Protein AF-A0A1V4AHM9-F1 (afdb_monomer_lite)

pLDDT: mean 85.84, std 16.89, range [32.62, 97.31]

Radius of gyration: 17.26 Å; chains: 1; bounding box: 43×35×45 Å

Foldseek 3Di:
DDDDPDDDPCPVVLLQQAQDPVCCPVPQCPVDSAHPWPSHDADPVRHGHPDYRDDDWDQEAPDDDDPDDDDPDRHDPDHDDTDD

Secondary structure (DSSP, 8-state):
----TT-----TTHHHH-B-GGGTTSSSSTTSSS--TTSS---TTS--SSSBSS----SSBS-PPPSS--SS----S--SSB--

Structure (mmCIF, N/CA/C/O backbone):
data_AF-A0A1V4AHM9-F1
#
_entry.id   AF-A0A1V4AHM9-F1
#
loop_
_atom_site.group_PDB
_atom_site.id
_atom_site.type_symbol
_atom_site.label_atom_id
_atom_site.label_alt_id
_atom_site.label_comp_id
_atom_site.label_asym_id
_atom_site.label_entity_id
_atom_site.label_seq_id
_atom_site.pdbx_PDB_ins_code
_atom_site.Cartn_x
_atom_site.Cartn_y
_atom_site.Cartn_z
_atom_site.occupancy
_atom_site.B_iso_or_equiv
_atom_site.auth_seq_id
_atom_site.auth_comp_id
_atom_site.auth_asym_id
_atom_site.auth_atom_id
_atom_site.pdbx_PDB_model_num
ATOM 1 N N . LYS A 1 1 ? -28.493 18.320 9.237 1.00 42.22 1 LYS A N 1
ATOM 2 C CA . LYS A 1 1 ? -27.347 17.904 10.082 1.00 42.22 1 LYS A CA 1
ATOM 3 C C . LYS A 1 1 ? -26.247 18.931 9.873 1.00 42.22 1 LYS A C 1
ATOM 5 O O . LYS A 1 1 ? -25.873 19.149 8.731 1.00 42.22 1 LYS A O 1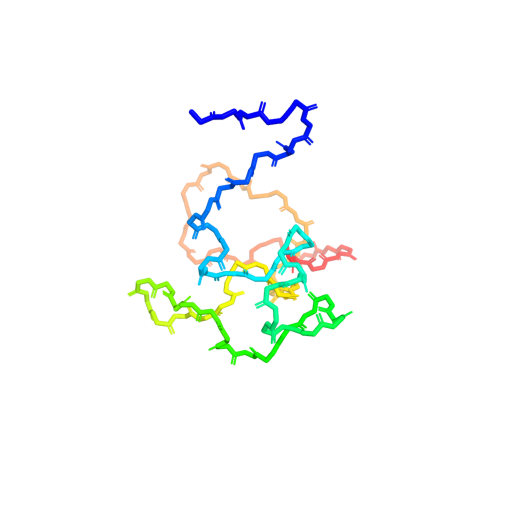
ATOM 10 N N . ASN A 1 2 ? -25.849 19.622 10.938 1.00 32.62 2 ASN A N 1
ATOM 11 C CA . ASN A 1 2 ? -24.897 20.732 10.900 1.00 32.62 2 ASN A CA 1
ATOM 12 C C . ASN A 1 2 ? -23.520 20.225 10.463 1.00 32.62 2 ASN A C 1
ATOM 14 O O . ASN A 1 2 ? -22.885 19.479 11.203 1.00 32.62 2 ASN A O 1
ATOM 18 N N . LEU A 1 3 ? -23.089 20.608 9.263 1.00 38.66 3 LEU A N 1
ATOM 19 C CA . LEU A 1 3 ? -21.721 20.404 8.804 1.00 38.66 3 LEU A CA 1
ATOM 20 C C . LEU A 1 3 ? -20.866 21.507 9.434 1.00 38.66 3 LEU A C 1
ATOM 22 O O . LEU A 1 3 ? -21.110 22.691 9.205 1.00 38.66 3 LEU A O 1
ATOM 26 N N . GLN A 1 4 ? -19.919 21.117 10.285 1.00 41.25 4 GLN A N 1
ATOM 27 C CA . GLN A 1 4 ? -18.913 22.029 10.823 1.00 41.25 4 GLN A CA 1
ATOM 28 C C . GLN A 1 4 ? -17.970 22.448 9.679 1.00 41.25 4 GLN A C 1
ATOM 30 O O . GLN A 1 4 ? -17.530 21.585 8.913 1.00 41.25 4 GLN A O 1
ATOM 35 N N . PRO A 1 5 ? -17.650 23.744 9.533 1.00 44.50 5 PRO A N 1
ATOM 36 C CA . PRO A 1 5 ? -16.879 24.252 8.409 1.00 44.50 5 PRO A CA 1
ATOM 37 C C . PRO A 1 5 ? -15.384 24.046 8.679 1.00 44.50 5 PRO A C 1
ATOM 39 O O . PRO A 1 5 ? -14.724 24.978 9.118 1.00 44.50 5 PRO A O 1
ATOM 42 N N . ASN A 1 6 ? -14.886 22.810 8.519 1.00 40.06 6 ASN A N 1
ATOM 43 C CA . ASN A 1 6 ? -13.460 22.500 8.278 1.00 40.06 6 ASN A CA 1
ATOM 44 C C . ASN A 1 6 ? -13.113 21.000 8.144 1.00 40.06 6 ASN A C 1
ATOM 46 O O . ASN A 1 6 ? -11.931 20.661 8.141 1.00 40.06 6 ASN A O 1
ATOM 50 N N . SER A 1 7 ? -14.070 20.074 8.010 1.00 43.97 7 SER A N 1
ATOM 51 C CA . SER A 1 7 ? -13.695 18.680 7.734 1.00 43.97 7 SER A CA 1
ATOM 52 C C . SER A 1 7 ? -13.371 18.514 6.249 1.00 43.97 7 SER A C 1
ATOM 54 O O . SER A 1 7 ? -14.272 18.534 5.407 1.00 43.97 7 SER A O 1
ATOM 56 N N . TYR A 1 8 ? -12.086 18.341 5.940 1.00 49.03 8 TYR A N 1
ATOM 57 C CA . TYR A 1 8 ? -11.614 17.675 4.723 1.00 49.03 8 TYR A CA 1
ATOM 58 C C . TYR A 1 8 ? -12.548 16.491 4.418 1.00 49.03 8 TYR A C 1
ATOM 60 O O . TYR A 1 8 ? -12.885 15.763 5.348 1.00 49.03 8 TYR A O 1
ATOM 68 N N . TYR A 1 9 ? -13.036 16.368 3.179 1.00 46.28 9 TYR A N 1
ATOM 69 C CA . TYR A 1 9 ? -14.084 15.427 2.753 1.00 46.28 9 TYR A CA 1
ATOM 70 C C . TYR A 1 9 ? -13.994 14.060 3.454 1.00 46.28 9 TYR A C 1
ATOM 72 O O . TYR A 1 9 ? -13.243 13.185 3.035 1.00 46.28 9 TYR A O 1
ATOM 80 N N . HIS A 1 1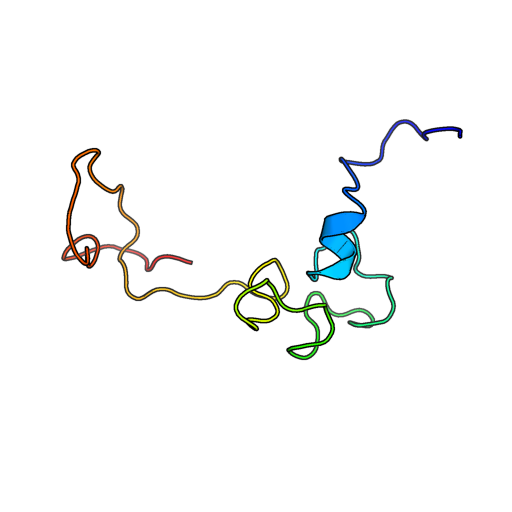0 ? -14.766 13.882 4.527 1.00 55.03 10 HIS A N 1
ATOM 81 C CA . HIS A 1 10 ? -14.861 12.613 5.235 1.00 55.03 10 HIS A CA 1
ATOM 82 C C . HIS A 1 10 ? -15.805 11.736 4.420 1.00 55.03 10 HIS A C 1
ATOM 84 O O . HIS A 1 10 ? -17.028 11.840 4.534 1.00 55.03 10 HIS A O 1
ATOM 90 N N . VAL A 1 11 ? -15.245 10.948 3.508 1.00 62.12 11 VAL A N 1
ATOM 91 C CA . VAL A 1 11 ? -16.023 9.972 2.750 1.00 62.12 11 VAL A CA 1
ATOM 92 C C . VAL A 1 11 ? -16.184 8.769 3.666 1.00 62.12 11 VAL A C 1
ATOM 94 O O . VAL A 1 11 ? -15.279 7.951 3.760 1.00 62.12 11 VAL A O 1
ATOM 97 N N . SER A 1 12 ? -17.314 8.702 4.375 1.00 69.12 12 SER A N 1
ATOM 98 C CA . SER A 1 12 ? -17.629 7.659 5.367 1.00 69.12 12 SER A CA 1
ATOM 99 C C . SER A 1 12 ? -17.337 6.242 4.880 1.00 69.12 12 SER A C 1
ATOM 101 O O . SER A 1 12 ? -16.905 5.395 5.651 1.00 69.12 12 SER A O 1
ATOM 103 N N . ASP A 1 13 ? -17.540 6.009 3.589 1.00 77.94 13 ASP A N 1
ATOM 104 C CA . ASP A 1 13 ? -17.395 4.698 2.968 1.00 77.94 13 ASP A CA 1
ATOM 105 C C . ASP A 1 13 ? -15.917 4.261 2.910 1.00 77.94 13 ASP A C 1
ATOM 107 O O . ASP A 1 13 ? -15.616 3.070 2.938 1.00 77.94 13 ASP A O 1
ATOM 111 N N . MET A 1 14 ? -14.975 5.214 2.887 1.00 82.81 14 MET A N 1
ATOM 112 C CA . MET A 1 14 ? -13.536 4.929 2.876 1.00 82.81 14 MET A CA 1
ATOM 113 C C . MET A 1 14 ? -13.024 4.459 4.244 1.00 82.81 14 MET A C 1
ATOM 115 O O . MET A 1 14 ? -12.067 3.689 4.302 1.00 82.81 14 MET A O 1
ATOM 119 N N . ASP A 1 15 ? -13.674 4.858 5.340 1.00 88.31 15 ASP A N 1
ATOM 120 C CA . ASP A 1 15 ? -13.279 4.451 6.697 1.00 88.31 15 ASP A CA 1
ATOM 121 C C . ASP A 1 15 ? -13.662 3.003 7.026 1.00 88.31 15 ASP A C 1
ATOM 123 O O . ASP A 1 15 ? -13.161 2.408 7.984 1.00 88.31 15 ASP A O 1
ATOM 127 N N . GLU A 1 16 ? -14.542 2.401 6.226 1.00 89.94 16 GLU A N 1
ATOM 128 C CA . GLU A 1 16 ? -14.903 0.991 6.365 1.00 89.94 16 GLU A CA 1
ATOM 129 C C . GLU A 1 16 ? -13.874 0.055 5.717 1.00 89.94 16 GLU A C 1
ATOM 131 O O . GLU A 1 16 ? -13.729 -1.092 6.155 1.00 89.94 16 GLU A O 1
ATOM 136 N N . ILE A 1 17 ? -13.135 0.545 4.715 1.00 91.38 17 ILE A N 1
ATOM 137 C CA . ILE A 1 17 ? -12.266 -0.266 3.849 1.00 91.38 17 ILE A CA 1
ATOM 138 C C . ILE A 1 17 ? -10.764 -0.006 4.041 1.00 91.38 17 ILE A C 1
ATOM 140 O O . ILE A 1 17 ? -9.958 -0.702 3.427 1.00 91.38 17 ILE A O 1
ATOM 144 N N . ALA A 1 18 ? -10.374 0.982 4.855 1.00 92.94 18 ALA A N 1
ATOM 145 C CA . ALA A 1 18 ? -8.993 1.456 4.897 1.00 92.94 18 ALA A CA 1
ATOM 146 C C . ALA A 1 18 ? -8.597 2.210 6.173 1.00 92.94 18 ALA A C 1
ATOM 148 O O . ALA A 1 18 ? -9.405 2.888 6.810 1.00 92.94 18 ALA A O 1
ATOM 149 N N . ARG A 1 19 ? -7.290 2.196 6.461 1.00 92.81 19 ARG A N 1
ATOM 150 C CA . ARG A 1 19 ? -6.648 3.029 7.488 1.00 92.81 19 ARG A CA 1
ATOM 151 C C . ARG A 1 19 ? -6.069 4.304 6.866 1.00 92.81 19 ARG A C 1
ATOM 153 O O . ARG A 1 19 ? -5.138 4.223 6.069 1.00 92.81 19 ARG A O 1
ATOM 160 N N . TYR A 1 20 ? -6.545 5.470 7.289 1.00 90.81 20 TYR A N 1
ATOM 161 C CA . TYR A 1 20 ? -6.048 6.787 6.872 1.00 90.81 20 TYR A CA 1
ATOM 162 C C . TYR A 1 20 ? -5.755 7.680 8.067 1.00 90.81 20 TYR A C 1
ATOM 164 O O . TYR A 1 20 ? -6.359 7.525 9.118 1.00 90.81 20 TYR A O 1
ATOM 172 N N . GLU A 1 21 ? -4.898 8.687 7.914 1.00 87.44 21 GLU A N 1
ATOM 173 C CA . GLU A 1 21 ? -4.631 9.647 8.997 1.00 87.44 21 GLU A CA 1
ATOM 174 C C . GLU A 1 21 ? -5.920 10.232 9.605 1.00 87.44 21 GLU A C 1
ATOM 176 O O . GLU A 1 21 ? -6.023 10.342 10.819 1.00 87.44 21 GLU A O 1
ATOM 181 N N . SER A 1 22 ? -6.951 10.481 8.790 1.00 86.56 22 SER A N 1
ATOM 182 C CA . SER A 1 22 ? -8.249 10.999 9.239 1.00 86.56 22 SER A CA 1
ATOM 183 C C . SER A 1 22 ? -9.038 10.085 10.183 1.00 86.56 22 SER A C 1
ATOM 185 O O . SER A 1 22 ? -9.937 10.578 10.861 1.00 86.56 22 SER A O 1
ATOM 187 N N . ASN A 1 23 ? -8.747 8.781 10.217 1.00 87.00 23 ASN A N 1
ATOM 188 C CA . ASN A 1 23 ? -9.495 7.789 10.995 1.00 87.00 23 ASN A CA 1
ATOM 189 C C . ASN A 1 23 ? -8.643 7.054 12.038 1.00 87.00 23 ASN A C 1
ATOM 191 O O . ASN A 1 23 ? -8.977 5.951 12.467 1.00 87.00 23 ASN A O 1
ATOM 195 N N . ASP A 1 24 ? -7.552 7.675 12.492 1.00 85.75 24 ASP A N 1
ATOM 196 C CA . ASP A 1 24 ? -6.647 7.096 13.489 1.00 85.75 24 ASP A CA 1
ATOM 197 C C . ASP A 1 24 ? -7.246 6.859 14.872 1.00 85.75 24 ASP A C 1
ATOM 199 O O . ASP A 1 24 ? -6.716 6.064 15.646 1.00 85.75 24 ASP A O 1
ATOM 203 N N . LEU A 1 25 ? -8.401 7.457 15.143 1.00 86.56 25 LEU A N 1
ATOM 204 C CA . LEU A 1 25 ? -9.135 7.296 16.392 1.00 86.56 25 LEU A CA 1
ATOM 205 C C . LEU A 1 25 ? -10.262 6.248 16.328 1.00 86.56 25 LEU A C 1
ATOM 207 O O . LEU A 1 25 ? -11.031 6.143 17.282 1.00 86.56 25 LEU A O 1
ATOM 211 N N . ASP A 1 26 ? -10.377 5.454 15.255 1.00 89.06 26 ASP A N 1
ATOM 212 C CA . ASP A 1 26 ? -11.433 4.430 15.115 1.00 89.06 26 ASP A CA 1
ATOM 213 C C . ASP A 1 26 ? -11.264 3.206 16.045 1.00 89.06 26 ASP A C 1
ATOM 215 O O . ASP A 1 26 ? -12.145 2.348 16.137 1.00 89.06 26 ASP A O 1
ATOM 219 N N . GLY A 1 27 ? -10.131 3.128 16.750 1.00 89.06 27 GLY A N 1
ATOM 220 C CA . GLY A 1 27 ? -9.808 2.076 17.712 1.00 89.06 27 GLY A CA 1
ATOM 221 C C . GLY A 1 27 ? -9.221 0.798 17.105 1.00 89.06 27 GLY A C 1
ATOM 222 O O . GLY A 1 27 ? -8.761 -0.057 17.862 1.00 89.06 27 GLY A O 1
ATOM 223 N N . LYS A 1 28 ? -9.162 0.658 15.775 1.00 89.25 28 LYS A N 1
ATOM 224 C CA . LYS A 1 28 ? -8.590 -0.524 15.106 1.00 89.25 28 LYS A CA 1
ATOM 225 C C . LYS A 1 28 ? -7.063 -0.493 15.062 1.00 89.25 28 LYS A C 1
ATOM 227 O O . LYS A 1 28 ? -6.431 -1.545 15.071 1.00 89.25 28 LYS A O 1
ATOM 232 N N . GLY A 1 29 ? -6.455 0.694 14.989 1.00 82.25 29 GLY A N 1
ATOM 233 C CA . GLY A 1 29 ? -4.994 0.887 14.939 1.00 82.25 29 GLY A CA 1
ATOM 234 C C . GLY A 1 29 ? -4.357 1.378 16.245 1.00 82.25 29 GLY A C 1
ATOM 235 O O . GLY A 1 29 ? -3.135 1.515 16.325 1.00 82.25 29 GLY A O 1
ATOM 236 N N . GLY A 1 30 ? -5.161 1.670 17.274 1.00 81.62 30 GLY A N 1
ATOM 237 C CA . GLY A 1 30 ? -4.690 2.428 18.437 1.00 81.62 30 GLY A CA 1
ATOM 238 C C . GLY A 1 30 ? -4.085 3.772 18.006 1.00 81.62 30 GLY A C 1
ATOM 239 O O . GLY A 1 30 ? -4.599 4.413 17.104 1.00 81.62 30 GLY A O 1
ATOM 240 N N . TYR A 1 31 ? -2.959 4.171 18.603 1.00 73.62 31 TYR A N 1
ATOM 241 C CA . TYR A 1 31 ? -2.231 5.397 18.227 1.00 73.62 31 TYR A CA 1
ATOM 242 C C . TYR A 1 31 ? -1.239 5.203 17.064 1.00 73.62 31 TYR A C 1
ATOM 244 O O . TYR A 1 31 ? -0.373 6.046 16.842 1.00 73.62 31 TYR A O 1
ATOM 252 N N . SER A 1 32 ? -1.296 4.069 16.361 1.00 82.25 32 SER A N 1
ATOM 253 C CA . SER A 1 32 ? -0.400 3.775 15.242 1.00 82.25 32 SER A CA 1
ATOM 254 C C . SER A 1 32 ? -1.011 4.221 13.920 1.00 82.25 32 SER A C 1
ATOM 256 O O . SER A 1 32 ? -2.198 4.004 13.688 1.00 82.25 32 SER A O 1
ATOM 258 N N . HIS A 1 33 ? -0.192 4.759 13.011 1.00 84.44 33 HIS A N 1
ATOM 259 C CA . HIS A 1 33 ? -0.604 5.110 11.643 1.00 84.44 33 HIS A CA 1
ATOM 260 C C . HIS A 1 33 ? -0.942 3.897 10.757 1.00 84.44 33 HIS A C 1
ATOM 262 O O . HIS A 1 33 ? -1.542 4.067 9.703 1.00 84.44 33 HIS A O 1
ATOM 268 N N . HIS A 1 34 ? -0.602 2.686 11.196 1.00 91.94 34 HIS A N 1
ATOM 269 C CA . HIS A 1 34 ? -0.949 1.427 10.538 1.00 91.94 34 HIS A CA 1
ATOM 270 C C . HIS A 1 34 ? -1.714 0.519 11.505 1.00 91.94 34 HIS A C 1
ATOM 272 O O . HIS A 1 34 ? -1.670 0.699 12.724 1.00 91.94 34 HIS A O 1
ATOM 278 N N . THR A 1 35 ? -2.391 -0.488 10.970 1.00 95.12 35 THR A N 1
ATOM 279 C CA . THR A 1 35 ? -3.075 -1.525 11.741 1.00 95.12 35 THR A CA 1
ATOM 280 C C . THR A 1 35 ? -2.691 -2.924 11.254 1.00 95.12 35 THR A C 1
ATOM 282 O O . THR A 1 35 ? -1.958 -3.101 10.278 1.00 95.12 35 THR A O 1
ATOM 285 N N . LYS A 1 36 ? -3.178 -3.946 11.958 1.00 95.75 36 LYS A N 1
ATOM 286 C CA . LYS A 1 36 ? -3.073 -5.338 11.536 1.00 95.75 36 LYS A CA 1
ATOM 287 C C . LYS A 1 36 ? -3.797 -5.524 10.200 1.00 95.75 36 LYS A C 1
ATOM 289 O O . LYS A 1 36 ? -4.929 -5.066 10.052 1.00 95.75 36 LYS A O 1
ATOM 294 N N . VAL A 1 37 ? -3.176 -6.264 9.283 1.00 96.12 37 VAL A N 1
ATOM 295 C CA . VAL A 1 37 ? -3.799 -6.640 8.006 1.00 96.12 37 VAL A CA 1
ATOM 296 C C . VAL A 1 37 ? -5.166 -7.287 8.242 1.00 96.12 37 VAL A C 1
ATOM 298 O O . VAL A 1 37 ? -5.306 -8.161 9.106 1.00 96.12 37 VAL A O 1
ATOM 301 N N . GLY A 1 38 ? -6.161 -6.853 7.474 1.00 95.62 38 GLY A N 1
ATOM 302 C CA . GLY A 1 3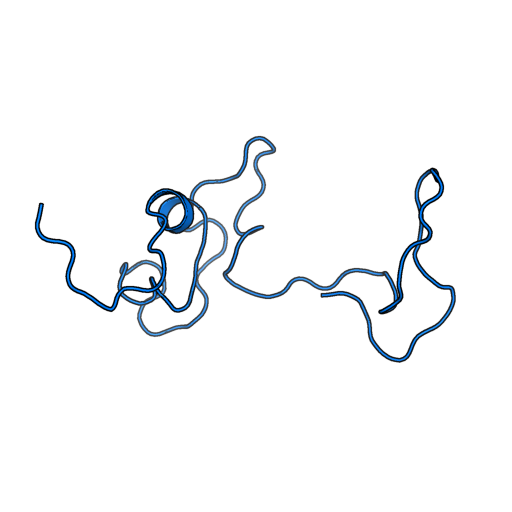8 ? -7.531 -7.351 7.533 1.00 95.62 38 GLY A CA 1
ATOM 303 C C . GLY A 1 38 ? -8.383 -6.767 8.658 1.00 95.62 38 GLY A C 1
ATOM 304 O O . GLY A 1 38 ? -9.381 -7.372 9.044 1.00 95.62 38 GLY A O 1
ATOM 305 N N . SER A 1 39 ? -8.003 -5.610 9.207 1.00 95.06 39 SER A N 1
ATOM 306 C CA . SER A 1 39 ? -8.830 -4.899 10.199 1.00 95.06 39 SER A CA 1
ATOM 307 C C . SER A 1 39 ? -10.007 -4.139 9.568 1.00 95.06 39 SER A C 1
ATOM 309 O O . SER A 1 39 ? -10.942 -3.754 10.274 1.00 95.06 39 SER A O 1
ATOM 311 N N . TYR A 1 40 ? -9.975 -3.935 8.249 1.00 93.75 40 TYR A N 1
ATOM 312 C CA . TYR A 1 40 ? -11.030 -3.305 7.451 1.00 93.75 40 TYR A CA 1
ATOM 313 C C . TYR A 1 40 ? -11.676 -4.307 6.485 1.00 93.75 40 TYR A C 1
ATOM 315 O O . TYR A 1 40 ? -11.209 -5.440 6.347 1.00 93.75 40 TYR A O 1
ATOM 323 N N . LEU A 1 41 ? -12.788 -3.919 5.853 1.00 95.62 41 LEU A N 1
ATOM 324 C CA . LEU A 1 41 ? -13.481 -4.778 4.890 1.00 95.62 41 LEU A CA 1
ATOM 325 C C . LEU A 1 41 ? -12.618 -5.020 3.636 1.00 95.62 41 LEU A C 1
ATOM 327 O O . LEU A 1 41 ? -11.938 -4.100 3.181 1.00 95.62 41 LEU A O 1
ATOM 331 N N . PRO A 1 42 ? -12.654 -6.230 3.046 1.00 96.50 42 PRO A N 1
ATOM 332 C CA . PRO A 1 42 ? -11.963 -6.493 1.791 1.00 96.50 42 PRO A CA 1
ATOM 333 C C . PRO A 1 42 ? -12.694 -5.842 0.609 1.00 96.50 42 PRO A C 1
ATOM 335 O O . PRO A 1 42 ? -13.908 -5.630 0.648 1.00 96.50 42 PRO A O 1
ATOM 338 N N . ASN A 1 43 ? -11.976 -5.606 -0.491 1.00 93.38 43 ASN A N 1
ATOM 339 C CA . ASN A 1 43 ? -12.604 -5.262 -1.766 1.00 93.38 43 ASN A CA 1
ATOM 340 C C . ASN A 1 43 ? -13.321 -6.481 -2.395 1.00 93.38 43 ASN A C 1
ATOM 342 O O . ASN A 1 43 ? -13.247 -7.606 -1.896 1.00 93.38 43 ASN A O 1
ATOM 346 N N . ALA A 1 44 ? -13.997 -6.279 -3.531 1.00 96.19 44 ALA A N 1
ATOM 347 C CA . ALA A 1 44 ? -14.770 -7.326 -4.214 1.00 96.19 44 ALA A CA 1
ATOM 348 C C . ALA A 1 44 ? -13.946 -8.551 -4.673 1.00 96.19 44 ALA A C 1
ATOM 350 O O . ALA A 1 44 ? -14.525 -9.583 -5.009 1.00 96.19 44 ALA A O 1
ATOM 351 N N . TRP A 1 45 ? -12.613 -8.458 -4.684 1.00 96.81 45 TRP A N 1
ATOM 352 C CA . TRP A 1 45 ? -11.702 -9.561 -5.008 1.00 96.81 45 TRP A CA 1
ATOM 353 C C . TRP A 1 45 ? -11.153 -10.281 -3.769 1.00 96.81 45 TRP A C 1
ATOM 355 O O . TRP A 1 45 ? -10.351 -11.201 -3.908 1.00 96.81 45 TRP A O 1
ATOM 365 N N . GLY A 1 46 ? -11.577 -9.893 -2.562 1.00 96.56 46 GLY A N 1
ATOM 366 C CA . GLY A 1 46 ? -11.106 -10.486 -1.309 1.00 96.56 46 GLY A CA 1
ATOM 367 C C . GLY A 1 46 ? -9.746 -9.960 -0.840 1.00 96.56 46 GLY A C 1
ATOM 368 O O . GLY A 1 46 ? -9.146 -10.559 0.050 1.00 96.56 46 GLY A O 1
ATOM 369 N N . LEU A 1 47 ? -9.252 -8.865 -1.429 1.00 96.94 47 LEU A N 1
ATOM 370 C CA . LEU A 1 47 ? -8.005 -8.221 -1.019 1.00 96.94 47 LEU A CA 1
ATOM 371 C C . LEU A 1 47 ? -8.283 -7.187 0.075 1.00 96.94 47 LEU A C 1
ATOM 373 O O . LEU A 1 47 ? -9.231 -6.406 -0.029 1.00 96.94 47 LEU A O 1
ATOM 377 N N . TYR A 1 48 ? -7.443 -7.182 1.103 1.00 96.56 48 TYR A N 1
ATOM 378 C CA . TYR A 1 48 ? -7.540 -6.285 2.252 1.00 96.56 48 TYR A CA 1
ATOM 379 C C . TYR A 1 48 ? -6.517 -5.165 2.145 1.00 96.56 48 TYR A C 1
ATOM 381 O O . TYR A 1 48 ? -5.460 -5.367 1.561 1.00 96.56 48 TYR A O 1
ATOM 389 N N . ASP A 1 49 ? -6.839 -4.012 2.732 1.00 95.44 49 ASP A N 1
ATOM 390 C CA . ASP A 1 49 ? -5.912 -2.891 2.930 1.00 95.44 49 ASP A CA 1
ATOM 391 C C . ASP A 1 49 ? -5.261 -2.342 1.643 1.00 95.44 49 ASP A C 1
ATOM 393 O O . ASP A 1 49 ? -4.329 -1.554 1.715 1.00 95.44 49 ASP A O 1
ATOM 397 N N . MET A 1 50 ? -5.829 -2.652 0.468 1.00 94.50 50 MET A N 1
ATOM 398 C CA . MET A 1 50 ? -5.441 -2.063 -0.829 1.00 94.50 50 MET A CA 1
ATOM 399 C C . MET A 1 50 ? -5.623 -0.536 -0.866 1.00 94.50 50 MET A C 1
ATOM 401 O O . MET A 1 50 ? -5.150 0.153 -1.769 1.00 94.50 50 MET A O 1
ATOM 405 N N . HIS A 1 51 ? -6.380 -0.020 0.096 1.00 91.06 51 HIS A N 1
ATOM 406 C CA . HIS A 1 51 ? -6.579 1.385 0.365 1.00 91.06 51 HIS A CA 1
ATOM 407 C C . HIS A 1 51 ? -6.017 1.673 1.767 1.00 91.06 51 HIS A C 1
ATOM 409 O O . HIS A 1 51 ? -6.443 1.071 2.751 1.00 91.06 51 HIS A O 1
ATOM 415 N N . GLY A 1 52 ? -5.074 2.614 1.867 1.00 92.88 52 GLY A N 1
ATOM 416 C CA . GLY A 1 52 ? -4.516 3.054 3.149 1.00 92.88 52 GLY A CA 1
ATOM 417 C C . GLY A 1 52 ? -3.567 2.044 3.810 1.00 92.88 52 GLY A C 1
ATOM 418 O O . GLY A 1 52 ? -2.912 1.261 3.140 1.00 92.88 52 GLY A O 1
ATOM 419 N N . ASN A 1 53 ? -3.478 2.093 5.142 1.00 95.12 53 ASN A N 1
ATOM 420 C CA . ASN A 1 53 ? -2.591 1.295 6.001 1.00 95.12 53 ASN A CA 1
ATOM 421 C C . ASN A 1 53 ? -1.097 1.563 5.784 1.00 95.12 53 ASN A C 1
ATOM 423 O O . ASN A 1 53 ? -0.470 2.267 6.576 1.00 95.12 53 ASN A O 1
ATOM 427 N N . VAL A 1 54 ? -0.527 1.019 4.717 1.00 94.69 54 VAL A N 1
ATOM 428 C CA . VAL A 1 54 ? 0.867 1.221 4.330 1.00 94.69 54 VAL A CA 1
ATOM 429 C C . VAL A 1 54 ? 0.946 1.371 2.823 1.00 94.69 54 VAL A C 1
ATOM 431 O O . VAL A 1 54 ? 0.072 0.939 2.084 1.00 94.69 54 VAL A O 1
ATOM 434 N N . PHE A 1 55 ? 2.028 1.976 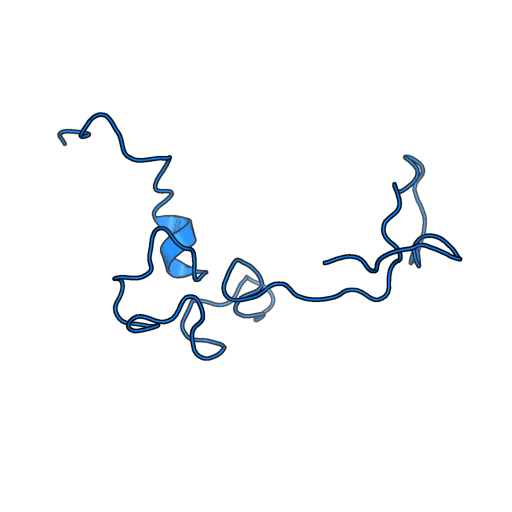2.364 1.00 95.81 55 PHE A N 1
ATOM 435 C CA . PHE A 1 55 ? 2.355 1.943 0.956 1.00 95.81 55 PHE A CA 1
ATOM 436 C C . PHE A 1 55 ? 2.868 0.559 0.526 1.00 95.81 55 PHE A C 1
ATOM 438 O O . PHE A 1 55 ? 3.612 -0.087 1.272 1.00 95.81 55 PHE A O 1
ATOM 445 N N . GLU A 1 56 ? 2.541 0.143 -0.698 1.00 96.81 56 GLU A N 1
ATOM 446 C CA . GLU A 1 56 ? 2.879 -1.175 -1.239 1.00 96.81 56 GLU A CA 1
ATOM 447 C C . GLU A 1 56 ? 3.753 -1.038 -2.491 1.00 96.81 56 GLU A C 1
ATOM 449 O O . GLU A 1 56 ? 3.336 -0.518 -3.519 1.00 96.81 56 GLU A O 1
ATOM 454 N N . TRP A 1 57 ? 4.996 -1.515 -2.413 1.00 97.31 57 TRP A N 1
ATOM 455 C CA . TRP A 1 57 ? 5.933 -1.452 -3.535 1.00 97.31 57 TRP A CA 1
ATOM 456 C C . TRP A 1 57 ? 5.471 -2.289 -4.735 1.00 97.31 57 TRP A C 1
ATOM 458 O O . TRP A 1 57 ? 5.084 -3.449 -4.587 1.00 97.31 57 TRP A O 1
ATOM 468 N N . CYS A 1 58 ? 5.666 -1.757 -5.941 1.00 96.19 58 CYS A N 1
ATOM 469 C CA . CYS A 1 58 ? 5.545 -2.491 -7.199 1.00 96.19 58 CYS A CA 1
ATOM 470 C C . CYS A 1 58 ? 6.921 -2.743 -7.838 1.00 96.19 58 CYS A C 1
ATOM 472 O O . CYS A 1 58 ? 7.914 -2.069 -7.548 1.00 96.19 58 CYS A O 1
ATOM 474 N N . LEU A 1 59 ? 6.986 -3.727 -8.741 1.00 96.31 59 LEU A N 1
ATOM 475 C CA . LEU A 1 59 ? 8.218 -4.048 -9.469 1.00 96.31 59 LEU A CA 1
ATOM 476 C C . LEU A 1 59 ? 8.635 -2.912 -10.415 1.00 96.31 59 LEU A C 1
ATOM 478 O O . LEU A 1 59 ? 9.824 -2.724 -10.678 1.00 96.31 59 LEU A O 1
ATOM 482 N N . ASP A 1 60 ? 7.671 -2.157 -10.919 1.00 96.38 60 ASP A N 1
ATOM 483 C CA . ASP A 1 60 ? 7.858 -1.112 -11.912 1.00 96.38 60 ASP A CA 1
ATOM 484 C C . ASP A 1 60 ? 8.788 0.006 -11.433 1.00 96.38 60 ASP A C 1
ATOM 486 O O . ASP A 1 60 ? 8.852 0.369 -10.255 1.00 96.38 60 ASP A O 1
ATOM 490 N N . TRP A 1 61 ? 9.523 0.583 -12.380 1.00 97.31 61 TRP A N 1
ATOM 491 C CA . TRP A 1 61 ? 10.276 1.810 -12.152 1.00 97.31 61 TRP A CA 1
ATOM 492 C C . TRP A 1 61 ? 9.363 3.035 -12.263 1.00 97.31 61 TRP A C 1
ATOM 494 O O . TRP A 1 61 ? 8.501 3.099 -13.142 1.00 97.31 61 TRP A O 1
ATOM 504 N N . GLY A 1 62 ? 9.623 4.038 -11.422 1.00 94.12 62 GLY A N 1
ATOM 505 C CA . GLY A 1 62 ? 8.979 5.349 -11.420 1.00 94.12 62 GLY A CA 1
ATOM 506 C C . GLY A 1 62 ? 9.112 6.053 -12.763 1.00 94.12 62 GLY A C 1
ATOM 507 O O . GLY A 1 62 ? 10.100 6.732 -13.033 1.00 94.12 62 GLY A O 1
ATOM 508 N N . SER A 1 63 ? 8.117 5.862 -13.622 1.00 92.56 63 SER A N 1
ATOM 509 C CA . SER A 1 63 ? 8.093 6.351 -14.996 1.00 92.56 63 SER A CA 1
ATOM 510 C C . SER A 1 63 ? 6.650 6.539 -15.454 1.00 92.56 63 SER A C 1
ATOM 512 O O . SER A 1 63 ? 5.720 5.969 -14.887 1.00 92.56 63 SER A O 1
ATOM 514 N N . ARG A 1 64 ? 6.444 7.383 -16.467 1.00 90.56 64 ARG A N 1
ATOM 515 C CA . ARG A 1 64 ? 5.121 7.556 -17.073 1.00 90.56 64 ARG A CA 1
ATOM 516 C C . AR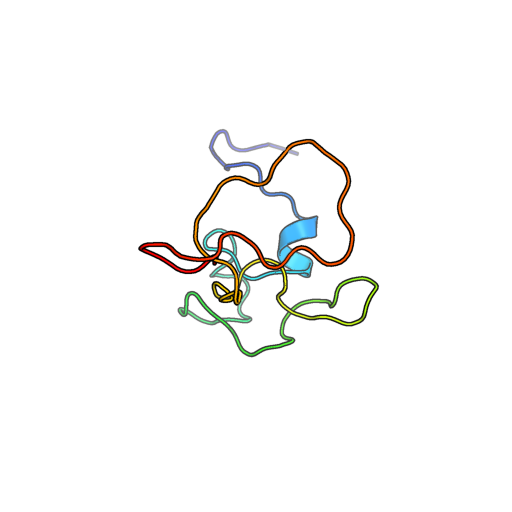G A 1 64 ? 4.869 6.417 -18.054 1.00 90.56 64 ARG A C 1
ATOM 518 O O . ARG A 1 64 ? 5.727 6.139 -18.889 1.00 90.56 64 ARG A O 1
ATOM 525 N N . TYR A 1 65 ? 3.683 5.826 -17.987 1.00 89.81 65 TYR A N 1
ATOM 526 C CA . TYR A 1 65 ? 3.208 4.916 -19.022 1.00 89.81 65 TYR A CA 1
ATOM 527 C C . TYR A 1 65 ? 2.875 5.679 -20.308 1.00 89.81 65 TYR A C 1
ATOM 529 O O . TYR A 1 65 ? 2.512 6.860 -20.274 1.00 89.81 65 TYR A O 1
ATOM 537 N N . GLY A 1 66 ? 3.011 4.992 -21.443 1.00 90.50 66 GLY A N 1
ATOM 538 C CA . GLY A 1 66 ? 2.479 5.465 -22.718 1.00 90.50 66 GLY A CA 1
ATOM 539 C C . GLY A 1 66 ? 0.949 5.497 -22.706 1.00 90.50 66 GLY A C 1
ATOM 540 O O . GLY A 1 66 ? 0.312 4.928 -21.824 1.00 90.50 66 GLY A O 1
ATOM 541 N N . MET A 1 67 ? 0.359 6.179 -23.688 1.00 93.06 67 MET A N 1
ATOM 542 C CA . MET A 1 67 ? -1.102 6.235 -23.853 1.00 93.06 67 MET A CA 1
ATOM 543 C C . MET A 1 67 ? -1.653 5.064 -24.679 1.00 93.06 67 MET A C 1
ATOM 545 O O . MET A 1 67 ? -2.865 4.867 -24.723 1.00 93.06 67 MET A O 1
ATOM 549 N N . ASP A 1 68 ? -0.776 4.310 -25.339 1.00 95.12 68 ASP A N 1
ATOM 550 C CA . ASP A 1 68 ? -1.155 3.198 -26.203 1.00 95.12 68 ASP A CA 1
ATOM 551 C C . ASP A 1 68 ? -1.503 1.945 -25.392 1.00 95.12 68 ASP A C 1
ATOM 553 O O . ASP A 1 68 ? -0.935 1.686 -24.328 1.00 95.12 68 ASP A O 1
ATOM 557 N N . ALA A 1 69 ? -2.425 1.140 -25.924 1.00 95.19 69 ALA A N 1
ATOM 558 C CA . ALA A 1 69 ? -2.774 -0.146 -25.339 1.00 95.19 69 ALA A CA 1
ATOM 559 C C . ALA A 1 69 ? -1.602 -1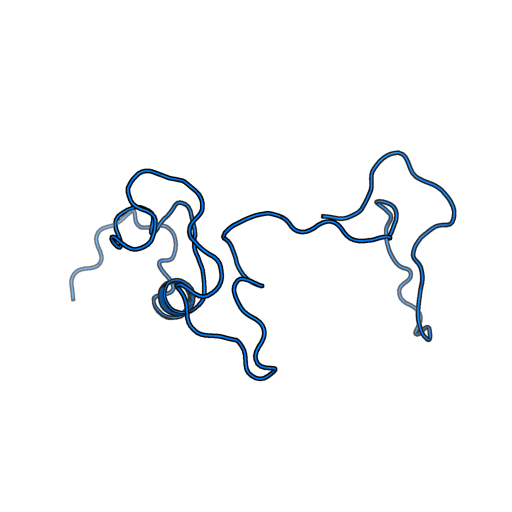.131 -25.458 1.00 95.19 69 ALA A C 1
ATOM 561 O O . ALA A 1 69 ? -1.017 -1.302 -26.529 1.00 95.19 69 ALA A O 1
ATOM 562 N N . VAL A 1 70 ? -1.293 -1.800 -24.351 1.00 94.62 70 VAL A N 1
ATOM 563 C CA . VAL A 1 70 ? -0.212 -2.782 -24.225 1.00 94.62 70 VAL A CA 1
ATOM 564 C C . VAL A 1 70 ? -0.691 -3.956 -23.374 1.00 94.62 70 VAL A C 1
ATOM 566 O O . VAL A 1 70 ? -1.539 -3.785 -22.500 1.00 94.62 70 VAL A O 1
ATOM 569 N N . GLU A 1 71 ? -0.151 -5.143 -23.630 1.00 96.44 71 GLU A N 1
ATOM 570 C CA . GLU A 1 71 ? -0.425 -6.360 -22.859 1.00 96.44 71 GLU A CA 1
ATOM 571 C C . GLU A 1 71 ? 0.714 -6.591 -21.859 1.00 96.44 71 GLU A C 1
ATOM 573 O O . GLU A 1 71 ? 1.885 -6.477 -22.225 1.00 96.44 71 GLU A O 1
ATOM 578 N N . ASP A 1 72 ? 0.366 -6.856 -20.597 1.00 95.38 72 ASP A N 1
ATOM 579 C CA . ASP A 1 72 ? 1.292 -7.107 -19.483 1.00 95.38 72 ASP A CA 1
ATOM 580 C C . ASP A 1 72 ? 2.525 -6.173 -19.434 1.00 95.38 72 ASP A C 1
ATOM 582 O O . ASP A 1 72 ? 3.676 -6.640 -19.454 1.00 95.38 72 ASP A O 1
ATOM 586 N N . PRO A 1 73 ? 2.329 -4.839 -19.379 1.00 93.94 73 PRO A N 1
ATOM 587 C CA . PRO A 1 73 ? 3.443 -3.904 -19.302 1.00 93.94 73 PRO A CA 1
ATOM 588 C C . PRO A 1 73 ? 4.252 -4.114 -18.018 1.00 93.94 73 PRO A C 1
ATOM 590 O O . PRO A 1 73 ? 3.699 -4.343 -16.948 1.00 93.94 73 PRO A O 1
ATOM 593 N N . LYS A 1 74 ? 5.578 -3.991 -18.126 1.00 92.75 74 LYS A N 1
ATOM 594 C CA . LYS A 1 74 ? 6.533 -4.189 -17.015 1.00 92.75 74 LYS A CA 1
ATOM 595 C C . LYS A 1 74 ? 7.217 -2.888 -16.571 1.00 92.75 74 LYS A C 1
ATOM 597 O O . LYS A 1 74 ? 8.309 -2.922 -16.001 1.00 92.75 74 LYS A O 1
ATOM 602 N N . GLY A 1 75 ? 6.628 -1.751 -16.939 1.00 92.75 75 GLY A N 1
ATOM 603 C CA . GLY A 1 75 ? 7.207 -0.426 -16.735 1.00 92.75 75 GLY A CA 1
ATOM 604 C C . GLY A 1 75 ? 8.458 -0.166 -17.586 1.00 92.75 75 GLY A C 1
ATOM 605 O O . GLY A 1 75 ? 8.768 -0.892 -18.533 1.00 92.75 75 GLY A O 1
ATOM 606 N N . ALA A 1 76 ? 9.180 0.914 -17.274 1.00 94.38 76 ALA A N 1
ATOM 607 C CA . ALA A 1 76 ? 10.460 1.222 -17.916 1.00 94.38 76 ALA A CA 1
ATOM 608 C C . ALA A 1 76 ? 11.532 0.158 -17.605 1.00 94.38 76 ALA A C 1
ATOM 610 O O . ALA A 1 76 ? 11.444 -0.545 -16.609 1.00 94.38 76 ALA A O 1
ATOM 611 N N . ASN A 1 77 ? 12.600 0.075 -18.406 1.00 94.19 77 ASN A N 1
ATOM 612 C CA . ASN A 1 77 ? 13.700 -0.872 -18.149 1.00 94.19 77 ASN A CA 1
ATOM 613 C C . ASN A 1 77 ? 14.626 -0.433 -16.998 1.00 94.19 77 ASN A C 1
ATOM 615 O O . ASN A 1 77 ? 15.292 -1.259 -16.373 1.00 94.19 77 ASN A O 1
ATOM 619 N N . THR A 1 78 ? 14.682 0.869 -16.714 1.00 94.94 78 THR A N 1
ATOM 620 C CA . THR A 1 78 ? 15.535 1.466 -15.679 1.00 94.94 78 THR A CA 1
ATOM 621 C C . THR A 1 78 ? 14.843 2.663 -15.042 1.00 94.94 78 THR A C 1
ATOM 623 O O . THR A 1 78 ? 14.064 3.347 -15.704 1.00 94.94 78 THR A O 1
ATOM 626 N N . GLY A 1 79 ? 15.203 2.983 -13.803 1.00 94.00 79 GLY A N 1
ATOM 627 C CA . GLY A 1 79 ? 14.742 4.178 -13.110 1.00 94.00 79 GLY A CA 1
ATOM 628 C C . GLY A 1 79 ? 15.545 4.434 -11.841 1.00 94.00 79 GLY A C 1
ATOM 629 O O . GLY A 1 79 ? 16.406 3.638 -11.470 1.00 94.00 79 GLY A O 1
ATOM 630 N N . SER A 1 80 ? 15.252 5.553 -11.184 1.00 96.44 80 SER A N 1
ATOM 631 C CA . SER A 1 80 ? 15.912 5.954 -9.931 1.00 96.44 80 SER A CA 1
ATOM 632 C C . SER A 1 80 ? 15.109 5.575 -8.682 1.00 96.44 80 SER A C 1
ATOM 634 O O . SER A 1 80 ? 15.637 5.623 -7.576 1.00 96.44 80 SER A O 1
ATOM 636 N N . SER A 1 81 ? 13.837 5.202 -8.847 1.00 96.62 81 SER A N 1
ATOM 637 C CA . SER A 1 81 ? 12.922 4.804 -7.774 1.00 96.62 81 SER A CA 1
ATOM 638 C C . SER A 1 81 ? 11.940 3.752 -8.276 1.00 96.62 81 SER A C 1
ATOM 640 O O . SER A 1 81 ? 11.565 3.769 -9.448 1.00 96.62 81 SER A O 1
ATOM 642 N N . ARG A 1 82 ? 11.502 2.846 -7.404 1.00 96.38 82 ARG A N 1
ATOM 643 C CA . ARG A 1 82 ? 10.400 1.920 -7.704 1.00 96.38 82 ARG A CA 1
ATOM 644 C C . ARG A 1 82 ? 9.045 2.614 -7.517 1.00 96.38 82 ARG A C 1
ATOM 646 O O . ARG A 1 82 ? 8.987 3.659 -6.869 1.00 96.38 82 ARG A O 1
ATOM 653 N N . MET A 1 83 ? 7.997 2.062 -8.119 1.00 95.69 83 MET A N 1
ATOM 654 C CA . MET A 1 83 ? 6.613 2.496 -7.907 1.00 95.69 83 MET A CA 1
ATOM 655 C C . MET A 1 83 ? 6.104 2.035 -6.541 1.00 95.69 83 MET A C 1
ATOM 657 O O . MET A 1 83 ? 6.507 0.977 -6.055 1.00 95.69 83 MET A O 1
ATOM 661 N N . ILE A 1 84 ? 5.249 2.853 -5.937 1.00 92.62 84 ILE A N 1
ATOM 662 C CA . ILE A 1 84 ? 4.702 2.704 -4.590 1.00 92.62 84 ILE A CA 1
ATOM 663 C C . ILE A 1 84 ? 3.294 3.299 -4.528 1.00 92.62 84 ILE A C 1
ATOM 665 O O . ILE A 1 84 ? 3.025 4.192 -5.370 1.00 92.62 84 ILE A O 1
#

Sequence (84 aa):
KNLQPNSYYHVSDMDEIARYESNDLDGKGGYSHHTKVGSYLPNAWGLYDMHGNVFEWCLDWGSRYGMDAVEDPKGANTGSSRMI